Protein AF-A0A0L0N4B7-F1 (afdb_monomer)

Foldseek 3Di:
DVVQVVVQVVVVVVVPPDDFKDKHKDQDFDKFFQWAADPDPPPDPTDTPAMATARIFIFIGGPPDDRVPTDTAATEHEAQADCVVPVVVVCVRVVSVVNRCCQRHVPHYNDDDPDFKGKYWYWYHHNPDIDIDIDIDGPVVNVCSHDPDPDDD

Solvent-accessible surface area (backbone atoms only — not comparable to full-atom values): 8872 Å² total; per-residue (Å²): 116,69,65,58,56,51,53,38,55,55,46,59,70,64,58,81,75,56,96,67,53,46,76,43,68,40,73,54,62,54,74,30,35,27,58,46,53,82,84,72,87,61,99,63,79,72,48,71,77,45,74,28,68,38,57,15,30,32,29,44,21,54,74,91,56,59,71,88,75,29,46,58,27,31,40,29,40,76,40,96,46,59,56,86,82,48,46,71,63,51,51,52,50,56,49,44,38,51,51,9,38,42,64,64,49,63,88,55,39,67,53,90,47,76,86,66,40,38,36,44,44,39,40,34,36,27,63,92,45,79,47,82,45,76,50,75,48,42,61,67,60,61,46,45,60,60,58,78,82,85,85,87,132

Structure (mmCIF, N/CA/C/O backbone):
data_AF-A0A0L0N4B7-F1
#
_entry.id   AF-A0A0L0N4B7-F1
#
loop_
_atom_site.group_PDB
_atom_site.id
_atom_site.type_symbol
_atom_site.label_atom_id
_atom_site.label_alt_id
_atom_site.label_comp_id
_atom_site.label_asym_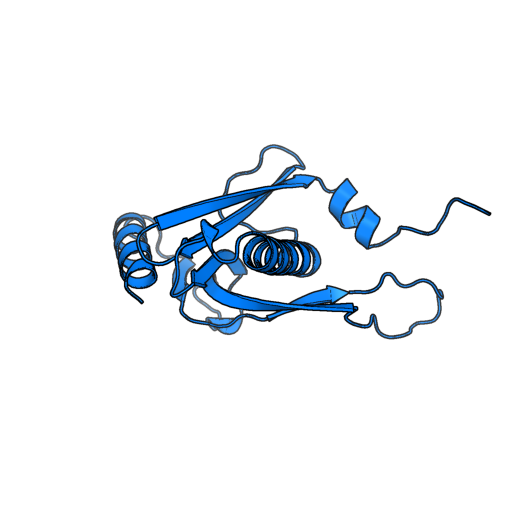id
_atom_site.label_entity_id
_atom_site.label_seq_id
_atom_site.pdbx_PDB_ins_code
_atom_site.Cartn_x
_atom_site.Cartn_y
_atom_site.Cartn_z
_atom_site.occupancy
_atom_site.B_iso_or_equiv
_atom_site.auth_seq_id
_atom_site.auth_comp_id
_atom_site.auth_asym_id
_atom_site.auth_atom_id
_atom_site.pdbx_PDB_model_num
ATOM 1 N N . MET A 1 1 ? -7.894 -12.274 -8.542 1.00 58.81 1 MET A N 1
ATOM 2 C CA . MET A 1 1 ? -9.176 -12.687 -7.914 1.00 58.81 1 MET A CA 1
ATOM 3 C C . MET A 1 1 ? -8.968 -13.596 -6.701 1.00 58.81 1 MET A C 1
ATOM 5 O O . MET A 1 1 ? -9.528 -13.290 -5.659 1.00 58.81 1 MET A O 1
ATOM 9 N N . SER A 1 2 ? -8.154 -14.658 -6.774 1.00 72.62 2 SER A N 1
ATOM 10 C CA . SER A 1 2 ? -7.994 -15.618 -5.660 1.00 72.62 2 SER A CA 1
ATOM 11 C C . SER A 1 2 ? -7.472 -15.011 -4.347 1.00 72.62 2 SER A C 1
ATOM 13 O O . SER A 1 2 ? -7.940 -15.392 -3.279 1.00 72.62 2 SER A O 1
ATOM 15 N N . THR A 1 3 ? -6.570 -14.025 -4.403 1.00 78.06 3 THR A N 1
ATOM 16 C CA . THR A 1 3 ? -5.998 -13.406 -3.189 1.00 78.06 3 THR A CA 1
ATOM 17 C C . THR A 1 3 ? -7.010 -12.599 -2.384 1.00 78.06 3 THR A C 1
ATOM 19 O O . THR A 1 3 ? -6.989 -12.669 -1.163 1.00 78.06 3 THR A O 1
ATOM 22 N N . ILE A 1 4 ? -7.949 -11.893 -3.023 1.00 77.50 4 ILE A N 1
ATOM 23 C CA . ILE A 1 4 ? -8.997 -11.160 -2.288 1.00 77.50 4 ILE A CA 1
ATOM 24 C C . ILE A 1 4 ? -9.887 -12.125 -1.515 1.00 77.50 4 ILE A C 1
ATOM 26 O O . ILE A 1 4 ? -10.171 -11.872 -0.351 1.00 77.50 4 ILE A O 1
ATOM 30 N N . LEU A 1 5 ? -10.283 -13.245 -2.125 1.00 75.50 5 LEU A N 1
ATOM 31 C CA . LEU A 1 5 ? -11.106 -14.251 -1.452 1.00 75.50 5 LEU A CA 1
ATOM 32 C C . LEU A 1 5 ? -10.363 -14.888 -0.270 1.00 75.50 5 LEU A C 1
ATOM 34 O O . LEU A 1 5 ? -10.950 -15.072 0.794 1.00 75.50 5 LEU A O 1
ATOM 38 N N . LEU A 1 6 ? -9.062 -15.162 -0.426 1.00 80.00 6 LEU A N 1
ATOM 39 C CA . LEU A 1 6 ? -8.210 -15.628 0.669 1.00 80.00 6 LEU A CA 1
ATOM 40 C C . LEU A 1 6 ? -8.157 -14.603 1.813 1.00 80.00 6 LEU A C 1
ATOM 42 O O . LEU A 1 6 ? -8.392 -14.952 2.968 1.00 80.00 6 LEU A O 1
ATOM 46 N N . LEU A 1 7 ? -7.888 -13.335 1.493 1.00 80.50 7 LEU A N 1
ATOM 47 C CA . LEU A 1 7 ? -7.800 -12.251 2.473 1.00 80.50 7 LEU A CA 1
ATOM 48 C C . LEU A 1 7 ? -9.144 -12.002 3.176 1.00 80.50 7 LEU A C 1
ATOM 50 O O . LEU A 1 7 ? -9.172 -11.839 4.394 1.00 80.50 7 LEU A O 1
ATOM 54 N N . GLN A 1 8 ? -10.261 -12.047 2.443 1.00 77.94 8 GLN A N 1
ATOM 55 C CA . GLN A 1 8 ? -11.610 -11.995 3.012 1.00 77.94 8 GLN A CA 1
ATOM 56 C C . GLN A 1 8 ? -11.857 -13.164 3.969 1.00 77.94 8 GLN A C 1
ATOM 58 O O . GLN A 1 8 ? -12.325 -12.939 5.083 1.00 77.94 8 GLN A O 1
ATOM 63 N N . GLY A 1 9 ? -11.497 -14.391 3.578 1.00 68.19 9 GLY A N 1
ATOM 64 C CA . GLY A 1 9 ? -11.613 -15.576 4.431 1.00 68.19 9 GLY A CA 1
ATOM 65 C C . GLY A 1 9 ? -10.831 -15.444 5.740 1.00 68.19 9 GLY A C 1
ATOM 66 O O . GLY A 1 9 ? -11.366 -15.729 6.812 1.00 68.19 9 GLY A O 1
ATOM 67 N N . ILE A 1 10 ? -9.599 -14.928 5.678 1.00 71.00 10 ILE A N 1
ATOM 68 C CA . ILE A 1 10 ? -8.779 -14.650 6.868 1.00 71.00 10 ILE A CA 1
ATOM 69 C C . ILE A 1 10 ? -9.445 -13.581 7.752 1.00 71.00 10 ILE A C 1
ATOM 71 O O . ILE A 1 10 ? -9.529 -13.744 8.970 1.00 71.00 10 ILE A O 1
ATOM 75 N N . SER A 1 11 ? -9.971 -12.505 7.160 1.00 66.31 11 SER A N 1
ATOM 76 C CA . SER A 1 11 ? -10.638 -11.427 7.903 1.00 66.31 11 SER A CA 1
ATOM 77 C C . SER A 1 11 ? -11.968 -11.845 8.540 1.00 66.31 11 SER A C 1
ATOM 79 O O . SER A 1 11 ? -12.299 -11.348 9.616 1.00 66.31 11 SER A O 1
ATOM 81 N N . LEU A 1 12 ? -12.719 -12.774 7.939 1.00 60.91 12 LEU A N 1
ATOM 82 C CA . LEU A 1 12 ? -13.949 -13.324 8.526 1.00 60.91 12 LEU A CA 1
ATOM 83 C C . LEU A 1 12 ? -13.674 -14.107 9.818 1.00 60.91 12 LEU A C 1
ATOM 85 O O . LEU A 1 12 ? -14.456 -14.006 10.759 1.00 60.91 12 LEU A O 1
ATOM 89 N N . SER A 1 13 ? -12.535 -14.802 9.901 1.00 53.56 13 SER A N 1
ATOM 90 C CA . SER A 1 13 ? -12.084 -15.468 11.133 1.00 53.56 13 SER A CA 1
ATOM 91 C C . SER A 1 13 ? -11.787 -14.464 12.263 1.00 53.56 13 SER A C 1
ATOM 93 O O . SER A 1 13 ? -12.076 -14.719 13.429 1.00 53.56 13 SER A O 1
ATOM 95 N N . ALA A 1 14 ? -11.293 -13.268 11.920 1.00 51.00 14 ALA A N 1
ATOM 96 C CA . ALA A 1 14 ? -10.985 -12.203 12.881 1.00 51.00 14 ALA A CA 1
ATOM 97 C C . ALA A 1 14 ? -12.208 -11.359 13.309 1.00 51.00 14 ALA A C 1
ATOM 99 O O . ALA A 1 14 ? -12.211 -10.773 14.393 1.00 51.00 14 ALA A O 1
ATOM 100 N N . LYS A 1 15 ? -13.269 -11.300 12.489 1.00 49.72 15 LYS A N 1
ATOM 101 C CA . LYS A 1 15 ? -14.503 -10.529 12.754 1.00 49.72 15 LYS A CA 1
ATOM 102 C C . LYS A 1 15 ? -15.399 -11.085 13.863 1.00 49.72 15 LYS A C 1
ATOM 104 O O . LYS A 1 15 ? -16.371 -10.427 14.223 1.00 49.72 15 LYS A O 1
ATOM 109 N N . ALA A 1 16 ? -15.071 -12.229 14.459 1.00 50.16 16 ALA A N 1
ATOM 110 C CA . ALA A 1 16 ? -15.819 -12.770 15.594 1.00 50.16 16 ALA A CA 1
ATOM 111 C C . ALA A 1 16 ? -15.766 -11.888 16.871 1.00 50.16 16 ALA A C 1
ATOM 113 O O . ALA A 1 16 ? -16.377 -12.250 17.872 1.00 50.16 16 ALA A O 1
ATOM 114 N N . VAL A 1 17 ? -15.051 -10.748 16.869 1.00 47.81 17 VAL A N 1
ATOM 115 C CA . VAL A 1 17 ? -14.624 -10.062 18.107 1.00 47.81 17 VAL A CA 1
ATOM 116 C C . VAL A 1 17 ? -15.165 -8.628 18.319 1.00 47.81 17 VAL A C 1
ATOM 118 O O . VAL A 1 17 ? -15.048 -8.122 19.430 1.00 47.81 17 VAL A O 1
ATOM 121 N N . SER A 1 18 ? -15.824 -7.940 17.371 1.00 51.50 18 SER A N 1
ATOM 122 C CA . SER A 1 18 ? -16.384 -6.594 17.671 1.00 51.50 18 SER A CA 1
ATOM 123 C C . SER A 1 18 ? -17.423 -6.085 16.660 1.00 51.50 18 SER A C 1
ATOM 125 O O . SER A 1 18 ? -17.121 -5.895 15.488 1.00 51.50 18 SER A O 1
ATOM 127 N N . ALA A 1 19 ? -18.643 -5.795 17.127 1.00 57.69 19 ALA A N 1
ATOM 128 C CA . ALA A 1 19 ? -19.812 -5.425 16.312 1.00 57.69 19 ALA A CA 1
ATOM 129 C C . ALA A 1 19 ? -19.943 -3.921 15.959 1.00 57.69 19 ALA A C 1
ATOM 131 O O . ALA A 1 19 ? -21.001 -3.485 15.503 1.00 57.69 19 ALA A O 1
ATOM 132 N N . ARG A 1 20 ? -18.917 -3.092 16.206 1.00 61.91 20 ARG A N 1
ATOM 133 C CA . ARG A 1 20 ? -19.006 -1.621 16.036 1.00 61.91 20 ARG A CA 1
ATOM 134 C C . ARG A 1 20 ? -18.383 -1.070 14.752 1.00 61.91 20 ARG A C 1
ATOM 136 O O . ARG A 1 20 ? -18.577 0.106 14.452 1.00 61.91 20 ARG A O 1
ATOM 143 N N . GLU A 1 21 ? -17.631 -1.883 14.018 1.00 70.88 21 GLU A N 1
ATOM 144 C CA . GLU A 1 21 ? -16.955 -1.478 12.784 1.00 70.88 21 GLU A CA 1
ATOM 145 C C . GLU A 1 21 ? -16.887 -2.665 11.818 1.00 70.88 21 GLU A C 1
ATOM 147 O O . GLU A 1 21 ? -16.625 -3.796 12.230 1.00 70.88 21 GLU A O 1
ATOM 152 N N . ALA A 1 22 ? -17.115 -2.409 10.530 1.00 79.44 22 ALA A N 1
ATOM 153 C CA . ALA A 1 22 ? -16.996 -3.410 9.477 1.00 79.44 22 ALA A CA 1
ATOM 154 C C . ALA A 1 22 ? -15.629 -3.294 8.791 1.00 79.44 22 ALA A C 1
ATOM 156 O O . ALA A 1 22 ? -15.197 -2.201 8.431 1.00 79.44 22 ALA A O 1
ATOM 157 N N . TYR A 1 23 ? -14.954 -4.430 8.611 1.00 84.38 23 TYR A N 1
ATOM 158 C CA . TYR A 1 23 ? -13.635 -4.525 7.979 1.00 84.38 23 TYR A CA 1
ATOM 159 C C . TYR A 1 23 ? -13.712 -5.359 6.705 1.00 84.38 23 TYR A C 1
ATOM 161 O O . TYR A 1 23 ? -13.839 -6.575 6.791 1.00 84.38 23 TYR A O 1
ATOM 169 N N . ASP A 1 24 ? -13.631 -4.756 5.529 1.00 85.69 24 ASP A N 1
ATOM 170 C CA . ASP A 1 24 ? -13.874 -5.482 4.282 1.00 85.69 24 ASP A CA 1
ATOM 171 C C . ASP A 1 24 ? -12.743 -5.285 3.284 1.00 85.69 24 ASP A C 1
ATOM 173 O O . ASP A 1 24 ? -12.369 -4.163 2.948 1.00 85.69 24 ASP A O 1
ATOM 177 N N . TRP A 1 25 ? -12.203 -6.400 2.795 1.00 88.12 25 TRP A N 1
ATOM 178 C CA . TRP A 1 25 ? -11.392 -6.395 1.585 1.00 88.12 25 TRP A CA 1
ATOM 179 C C . TRP A 1 25 ? -12.316 -6.220 0.389 1.00 88.12 25 TRP A C 1
ATOM 181 O O . TRP A 1 25 ? -13.268 -6.983 0.215 1.00 88.12 25 TRP A O 1
ATOM 191 N N . THR A 1 26 ? -12.028 -5.225 -0.437 1.00 86.69 26 THR A N 1
ATOM 192 C CA . THR A 1 26 ? -12.853 -4.861 -1.589 1.00 86.69 26 THR A CA 1
ATOM 193 C C . THR A 1 26 ? -12.015 -4.832 -2.863 1.00 86.69 26 THR A C 1
ATOM 195 O O . THR A 1 26 ? -10.809 -4.586 -2.818 1.00 86.69 26 THR A O 1
ATOM 198 N N . ILE A 1 27 ? -12.680 -5.028 -4.003 1.00 89.12 27 ILE A N 1
ATOM 199 C CA . ILE A 1 27 ? -12.135 -4.782 -5.351 1.00 89.12 27 ILE A CA 1
ATOM 200 C C . ILE A 1 27 ? -12.266 -3.305 -5.762 1.00 89.12 27 ILE A C 1
ATOM 202 O O . ILE A 1 27 ? -12.262 -2.979 -6.946 1.00 89.12 27 ILE A O 1
ATOM 206 N N . LEU A 1 28 ? -12.498 -2.399 -4.804 1.00 87.75 28 LEU A N 1
ATOM 207 C CA . LEU A 1 28 ? -12.655 -0.988 -5.118 1.00 87.75 28 LEU A CA 1
ATOM 208 C C . LEU A 1 28 ? -11.319 -0.438 -5.617 1.00 87.75 28 LEU A C 1
ATOM 210 O O . LEU A 1 28 ? -10.348 -0.377 -4.859 1.00 87.75 28 LEU A O 1
ATOM 214 N N . HIS A 1 29 ? -11.317 0.037 -6.861 1.00 90.25 29 HIS A N 1
ATOM 215 C CA . HIS A 1 29 ? -10.185 0.730 -7.466 1.00 90.25 29 HIS A CA 1
ATOM 216 C C . HIS A 1 29 ? -10.049 2.156 -6.920 1.00 90.25 29 HIS A C 1
ATOM 218 O O . HIS A 1 29 ? -10.348 3.145 -7.599 1.00 90.25 29 HIS A O 1
ATOM 224 N N . LYS A 1 30 ? -9.654 2.271 -5.649 1.00 91.38 30 LYS A N 1
ATOM 225 C CA . LYS A 1 30 ? -9.557 3.556 -4.956 1.00 91.38 30 LYS A CA 1
ATOM 226 C C . LYS A 1 30 ? -8.421 4.383 -5.554 1.00 91.38 30 LYS A C 1
ATOM 228 O O . LYS A 1 30 ? -7.308 3.896 -5.736 1.00 91.38 30 LYS A O 1
ATOM 233 N N . GLN A 1 31 ? -8.716 5.643 -5.877 1.00 93.75 31 GLN A N 1
ATOM 234 C CA . GLN A 1 31 ? -7.729 6.581 -6.402 1.00 93.75 31 GLN A CA 1
ATOM 235 C C . GLN A 1 31 ? -7.154 7.440 -5.277 1.00 93.75 31 GLN A C 1
ATOM 237 O O . GLN A 1 31 ? -7.897 8.116 -4.567 1.00 93.75 31 GLN A O 1
ATOM 242 N N . PHE A 1 32 ? -5.831 7.480 -5.190 1.00 93.69 32 PHE A N 1
ATOM 243 C CA . PHE A 1 32 ? -5.079 8.374 -4.318 1.00 93.69 32 PHE A CA 1
ATOM 244 C C . PHE A 1 32 ? -4.347 9.431 -5.140 1.00 93.69 32 PHE A C 1
ATOM 246 O O . PHE A 1 32 ? -4.121 9.258 -6.345 1.00 93.69 32 PHE A O 1
ATOM 253 N N . LYS A 1 33 ? -3.989 10.546 -4.502 1.00 92.62 33 LYS A N 1
ATOM 254 C CA . LYS A 1 33 ? -3.318 11.670 -5.162 1.00 92.62 33 LYS A CA 1
ATOM 255 C C . LYS A 1 33 ? -2.192 12.222 -4.295 1.00 92.62 33 LYS A C 1
ATOM 257 O O . LYS A 1 33 ? -2.345 12.347 -3.086 1.00 92.62 33 LYS A O 1
ATOM 262 N N . VAL A 1 34 ? -1.092 12.599 -4.938 1.00 89.50 34 VAL A N 1
ATOM 263 C CA . VAL A 1 34 ? -0.074 13.474 -4.349 1.00 89.50 34 VAL A CA 1
ATOM 264 C C . VAL A 1 34 ? -0.420 14.901 -4.742 1.00 89.50 34 VAL A C 1
ATOM 266 O O . VAL A 1 34 ? -0.563 15.201 -5.930 1.00 89.50 34 VAL A O 1
ATOM 269 N N . MET A 1 35 ? -0.582 15.773 -3.753 1.00 82.81 35 MET A N 1
ATOM 270 C CA . MET A 1 35 ? -0.942 17.175 -3.965 1.00 82.81 35 MET A CA 1
ATOM 2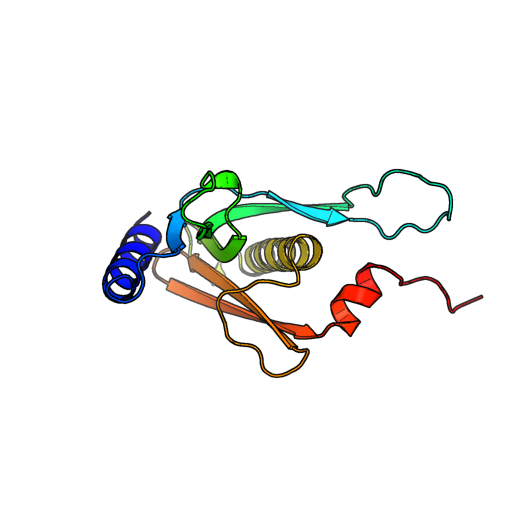71 C C . MET A 1 35 ? 0.313 18.049 -3.970 1.00 82.81 35 MET A C 1
ATOM 273 O O . MET A 1 35 ? 1.212 17.829 -3.165 1.00 82.81 35 MET A O 1
ATOM 277 N N . GLN A 1 36 ? 0.369 19.048 -4.852 1.00 74.56 36 GLN A N 1
ATOM 278 C CA . GLN A 1 36 ? 1.458 20.023 -4.857 1.00 74.56 36 GLN A CA 1
ATOM 279 C C . GLN A 1 36 ? 1.418 20.860 -3.562 1.00 74.56 36 GLN A C 1
ATOM 281 O O . GLN A 1 36 ? 0.320 21.274 -3.158 1.00 74.56 36 GLN A O 1
ATOM 286 N N . PRO A 1 37 ? 2.572 21.138 -2.925 1.00 64.06 37 PRO A N 1
ATOM 287 C CA . PRO A 1 37 ? 2.648 22.111 -1.843 1.00 64.06 37 PRO A CA 1
ATOM 288 C C . PRO A 1 37 ? 2.243 23.493 -2.364 1.00 64.06 37 PRO A C 1
ATOM 290 O O . PRO A 1 37 ? 2.609 23.878 -3.476 1.00 64.06 37 PRO A O 1
ATOM 293 N N . ASP A 1 38 ? 1.491 24.251 -1.569 1.00 62.03 38 ASP A N 1
ATOM 294 C CA . ASP A 1 38 ? 1.187 25.641 -1.908 1.00 62.03 38 ASP A CA 1
ATOM 295 C C . ASP A 1 38 ? 2.485 26.451 -1.827 1.00 62.03 38 ASP A C 1
ATOM 297 O O . ASP A 1 38 ? 3.072 26.597 -0.757 1.00 62.03 38 ASP A O 1
ATOM 301 N N . THR A 1 39 ? 2.978 26.891 -2.982 1.00 57.78 39 THR A N 1
ATOM 302 C CA . THR A 1 39 ? 4.255 27.612 -3.093 1.00 57.78 39 THR A CA 1
ATOM 303 C C . THR A 1 39 ? 4.035 29.125 -3.217 1.00 57.78 39 THR A C 1
ATOM 305 O O . THR A 1 39 ? 4.991 29.889 -3.150 1.00 57.78 39 THR A O 1
ATOM 308 N N . SER A 1 40 ? 2.790 29.576 -3.403 1.00 56.38 40 SER A N 1
ATOM 309 C CA . SER A 1 40 ? 2.486 30.947 -3.836 1.00 56.38 40 SER A CA 1
ATOM 310 C C . SER A 1 40 ? 1.841 31.832 -2.773 1.00 56.38 40 SER A C 1
ATOM 312 O O . SER A 1 40 ? 1.795 33.040 -2.973 1.00 56.38 40 SER A O 1
ATOM 314 N N . GLY A 1 41 ? 1.318 31.289 -1.668 1.00 55.41 41 GLY A N 1
ATOM 315 C CA . GLY A 1 41 ? 0.630 32.088 -0.638 1.00 55.41 41 GLY A CA 1
ATOM 316 C C . GLY A 1 41 ? -0.685 32.738 -1.104 1.00 55.41 41 GLY A C 1
ATOM 317 O O . GLY A 1 41 ? -1.462 33.224 -0.285 1.00 55.41 41 GLY A O 1
ATOM 318 N N . GLU A 1 42 ? -0.974 32.713 -2.404 1.00 57.12 42 GLU A N 1
ATOM 319 C CA . GLU A 1 42 ? -2.302 32.908 -2.963 1.00 57.12 42 GLU A CA 1
ATOM 320 C C . GLU A 1 42 ? -3.137 31.648 -2.742 1.00 57.12 42 GLU A C 1
ATOM 322 O O . GLU A 1 42 ? -2.648 30.535 -2.927 1.00 57.12 42 GLU A O 1
ATOM 327 N N . ILE A 1 43 ? -4.419 31.833 -2.406 1.00 56.22 43 ILE A N 1
ATOM 328 C CA . ILE A 1 43 ? -5.442 30.787 -2.251 1.00 56.22 43 ILE A CA 1
ATOM 329 C C . ILE A 1 43 ? -5.718 30.146 -3.625 1.00 56.22 43 ILE A C 1
ATOM 331 O O . ILE A 1 43 ? -6.792 30.285 -4.208 1.00 56.22 43 ILE A O 1
ATOM 335 N N . THR A 1 44 ? -4.729 29.469 -4.195 1.00 55.66 44 THR A N 1
ATOM 336 C CA . THR A 1 44 ? -4.881 28.678 -5.406 1.00 55.66 44 THR A CA 1
ATOM 337 C C . THR A 1 44 ? -5.048 27.226 -4.989 1.00 55.66 44 THR A C 1
ATOM 339 O O . THR A 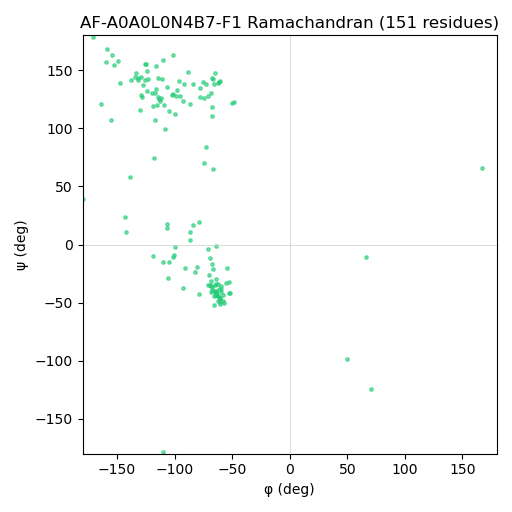1 44 ? -4.320 26.669 -4.171 1.00 55.66 44 THR A O 1
ATOM 342 N N . THR A 1 45 ? -6.110 26.609 -5.494 1.00 59.97 45 THR A N 1
ATOM 343 C CA . THR A 1 45 ? -6.474 25.221 -5.209 1.00 59.97 45 THR A CA 1
ATOM 344 C C . THR A 1 45 ? -5.274 24.293 -5.419 1.00 59.97 45 THR A C 1
ATOM 346 O O . THR A 1 45 ? -4.757 24.232 -6.538 1.00 59.97 45 THR A O 1
ATOM 349 N N . ARG A 1 46 ? -4.857 23.548 -4.379 1.00 67.19 46 ARG A N 1
ATOM 350 C CA . ARG A 1 46 ? -3.793 22.531 -4.482 1.00 67.19 46 ARG A CA 1
ATOM 351 C C . ARG A 1 46 ? -4.055 21.634 -5.692 1.00 67.19 46 ARG A C 1
ATOM 353 O O . ARG A 1 46 ? -5.120 21.018 -5.785 1.00 67.19 46 ARG A O 1
ATOM 360 N N . ARG A 1 47 ? -3.098 21.552 -6.618 1.00 77.75 47 ARG A N 1
ATOM 361 C CA . ARG A 1 47 ? -3.219 20.715 -7.819 1.00 77.75 47 ARG A CA 1
ATOM 362 C C . ARG A 1 47 ? -2.629 19.327 -7.561 1.00 77.75 47 ARG A C 1
ATOM 364 O O . ARG A 1 47 ? -1.577 19.233 -6.931 1.00 77.75 47 ARG A O 1
ATOM 371 N N . PRO A 1 48 ? -3.275 18.243 -8.018 1.00 81.81 48 PRO A N 1
ATOM 372 C CA . PRO A 1 48 ? -2.680 16.917 -7.953 1.00 81.81 48 PRO A CA 1
ATOM 373 C C . PRO A 1 48 ? -1.522 16.814 -8.955 1.00 81.81 48 PRO A C 1
ATOM 375 O O . PRO A 1 48 ? -1.703 17.109 -10.135 1.00 81.81 48 PRO A O 1
ATOM 378 N N . VAL A 1 49 ? -0.350 16.388 -8.487 1.00 86.81 49 VAL A N 1
ATOM 379 C CA . VAL A 1 49 ? 0.855 16.186 -9.315 1.00 86.81 49 VAL A CA 1
ATOM 380 C C . VAL A 1 49 ? 0.935 14.742 -9.804 1.00 86.81 49 VAL A C 1
ATOM 382 O O . VAL A 1 49 ? 1.319 14.483 -10.940 1.00 86.81 49 VAL A O 1
ATOM 385 N N . ILE A 1 50 ? 0.537 13.795 -8.952 1.00 87.38 50 ILE A N 1
ATOM 386 C CA . ILE A 1 50 ? 0.519 12.360 -9.253 1.00 87.38 50 ILE A CA 1
ATOM 387 C C . ILE A 1 50 ? -0.817 11.794 -8.784 1.00 87.38 50 ILE A C 1
ATOM 389 O O . ILE A 1 50 ? -1.348 12.200 -7.750 1.00 87.38 50 ILE A O 1
ATOM 393 N N . SER A 1 51 ? -1.358 10.834 -9.529 1.00 92.75 51 SER A N 1
ATOM 394 C CA . SER A 1 51 ? -2.467 10.008 -9.059 1.00 92.75 51 SER A CA 1
ATOM 395 C C . SER A 1 51 ? -2.173 8.541 -9.306 1.00 92.75 51 SER A C 1
ATOM 397 O O . SER A 1 51 ? -1.616 8.202 -10.349 1.00 92.75 51 SER A O 1
ATOM 399 N N . ALA A 1 52 ? -2.599 7.696 -8.379 1.00 94.38 52 ALA A N 1
ATOM 400 C CA . ALA A 1 52 ? -2.443 6.255 -8.463 1.00 94.38 52 ALA A CA 1
ATOM 401 C C . ALA A 1 52 ? -3.767 5.575 -8.104 1.00 94.38 52 ALA A C 1
ATOM 403 O O . ALA A 1 52 ? -4.543 6.110 -7.309 1.00 94.38 52 ALA A O 1
ATOM 404 N N . ARG A 1 53 ? -4.046 4.429 -8.722 1.00 94.94 53 ARG A N 1
ATOM 405 C CA . ARG A 1 53 ? -5.219 3.595 -8.436 1.00 94.94 53 ARG A CA 1
ATOM 406 C C . ARG A 1 53 ? -4.733 2.211 -8.063 1.00 94.94 53 ARG A C 1
ATOM 408 O O . ARG A 1 53 ? -3.792 1.749 -8.686 1.00 94.94 53 ARG A O 1
ATOM 415 N N . THR A 1 54 ? -5.398 1.591 -7.102 1.00 94.81 54 THR A N 1
ATOM 416 C CA . THR A 1 54 ? -5.079 0.236 -6.646 1.00 94.81 54 THR A CA 1
ATOM 417 C C . THR A 1 54 ? -6.066 -0.771 -7.238 1.00 94.81 54 THR A C 1
ATOM 419 O O . THR A 1 54 ? -7.149 -0.386 -7.688 1.00 94.81 54 THR A O 1
ATOM 422 N N . ASP A 1 55 ? -5.735 -2.059 -7.223 1.00 94.81 55 ASP A N 1
ATOM 423 C CA . ASP A 1 55 ? -6.667 -3.135 -7.607 1.00 94.81 55 ASP A CA 1
ATOM 424 C C . ASP A 1 55 ? -7.649 -3.530 -6.495 1.00 94.81 55 ASP A C 1
ATOM 426 O O . ASP A 1 55 ? -8.697 -4.133 -6.741 1.00 94.81 55 ASP A O 1
ATOM 430 N N . GLY A 1 56 ? -7.326 -3.187 -5.252 1.00 93.25 56 GLY A N 1
ATOM 431 C CA . GLY A 1 56 ? -8.218 -3.371 -4.118 1.00 93.25 56 GLY A CA 1
ATOM 432 C C . GLY A 1 56 ? -7.700 -2.707 -2.854 1.00 93.25 56 GLY A C 1
ATOM 433 O O . GLY A 1 56 ? -6.622 -2.106 -2.826 1.00 93.25 56 GLY A O 1
ATOM 434 N N . CYS A 1 57 ? -8.484 -2.804 -1.786 1.00 93.50 57 CYS A N 1
ATOM 435 C CA . CYS A 1 57 ? -8.084 -2.310 -0.473 1.00 93.50 57 CYS A CA 1
ATOM 436 C C . CYS A 1 57 ? -8.879 -2.948 0.668 1.00 93.50 57 CYS A C 1
ATOM 438 O O . CYS A 1 57 ? -10.004 -3.416 0.478 1.00 93.50 57 CYS A O 1
ATOM 440 N N . LEU A 1 58 ? -8.289 -2.930 1.864 1.00 92.56 58 LEU A N 1
ATOM 441 C CA . LEU A 1 58 ? -8.982 -3.186 3.121 1.00 92.56 58 LEU A CA 1
ATOM 442 C C . LEU A 1 58 ? -9.584 -1.877 3.622 1.00 92.56 58 LEU A C 1
ATOM 444 O O . LEU A 1 58 ? -8.853 -0.916 3.882 1.00 92.56 58 LEU A O 1
ATOM 448 N N . LEU A 1 59 ? -10.901 -1.858 3.787 1.00 89.94 59 LEU A N 1
ATOM 449 C CA . LEU A 1 59 ? -11.639 -0.724 4.324 1.00 89.94 59 LEU A CA 1
ATOM 450 C C . LEU A 1 59 ? -12.104 -1.007 5.748 1.00 89.94 59 LEU A C 1
ATOM 452 O O . LEU A 1 59 ? -12.650 -2.070 6.028 1.00 89.94 59 LEU A O 1
ATOM 456 N N . GLN A 1 60 ? -11.940 -0.019 6.621 1.00 88.00 60 GLN A N 1
ATOM 457 C CA . GLN A 1 60 ? -12.645 0.075 7.893 1.00 88.00 60 GLN A CA 1
ATOM 458 C C . GLN A 1 60 ? -13.809 1.047 7.722 1.00 88.00 60 GLN A C 1
ATOM 460 O O . GLN A 1 60 ? -13.607 2.253 7.545 1.00 88.00 60 GLN A O 1
ATOM 465 N N . THR A 1 61 ? -15.027 0.526 7.795 1.00 84.88 61 THR A N 1
ATOM 466 C CA . THR A 1 61 ? -16.259 1.303 7.665 1.00 84.88 61 THR A CA 1
ATOM 467 C C . THR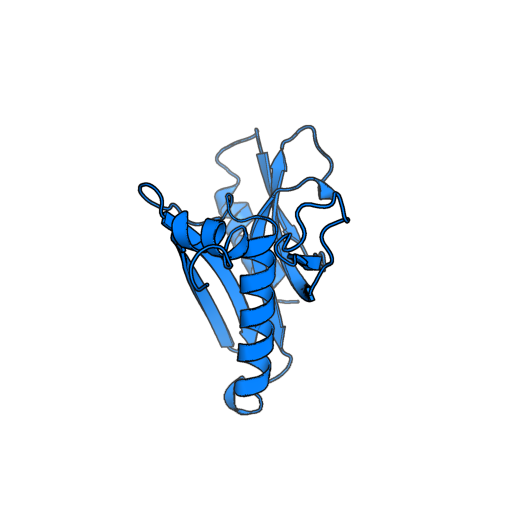 A 1 61 ? -16.948 1.385 9.028 1.00 84.88 61 THR A C 1
ATOM 469 O O . THR A 1 61 ? -17.309 0.350 9.595 1.00 84.88 61 THR A O 1
ATOM 472 N N . PRO A 1 62 ? -17.152 2.593 9.584 1.00 79.50 62 PRO A N 1
ATOM 473 C CA . PRO A 1 62 ? -17.980 2.761 10.776 1.00 79.50 62 PRO A CA 1
ATOM 474 C C . PRO A 1 62 ? -19.414 2.286 10.507 1.00 79.50 62 PRO A C 1
ATOM 476 O O . PRO A 1 62 ? -19.950 2.595 9.445 1.00 79.50 62 PRO A O 1
ATOM 479 N N . SER A 1 63 ? -20.069 1.622 11.469 1.00 71.88 63 SER A N 1
ATOM 480 C CA . SER A 1 63 ? -21.391 0.983 11.272 1.00 71.88 63 SER A CA 1
ATOM 481 C C . SER A 1 63 ? -22.504 1.892 10.734 1.00 71.88 63 SER A C 1
ATOM 483 O O . SER A 1 63 ? -23.483 1.396 10.191 1.00 71.88 63 SER A O 1
ATOM 485 N N . ASN A 1 64 ? -22.360 3.214 10.864 1.00 74.38 64 ASN A N 1
ATOM 486 C CA . ASN A 1 64 ? -23.362 4.204 10.457 1.00 74.38 64 ASN A CA 1
ATOM 487 C C . ASN A 1 64 ? -22.973 4.979 9.184 1.00 74.38 64 ASN A C 1
ATOM 489 O O . ASN A 1 64 ? -23.527 6.048 8.927 1.00 74.38 64 ASN A O 1
ATOM 493 N N . LYS A 1 65 ? -21.977 4.514 8.422 1.00 75.06 65 LYS A N 1
ATOM 494 C CA . LYS A 1 65 ? -21.515 5.184 7.199 1.00 75.06 65 LYS A CA 1
ATOM 495 C C . LYS A 1 65 ? -21.552 4.257 5.993 1.00 75.06 65 LYS A C 1
ATOM 497 O O . LYS A 1 65 ? -21.458 3.041 6.119 1.00 75.06 65 LYS A O 1
ATOM 502 N N . LEU A 1 66 ? -21.656 4.867 4.814 1.00 73.94 66 LEU A N 1
ATOM 503 C CA . LEU A 1 66 ? -21.518 4.158 3.547 1.00 73.94 66 LEU A CA 1
ATOM 504 C C . LEU A 1 66 ? -20.085 3.608 3.394 1.00 73.94 66 LEU A C 1
ATOM 506 O O . LEU A 1 66 ? -19.144 4.278 3.837 1.00 73.94 66 LEU A O 1
ATOM 510 N N . PRO A 1 67 ? -19.895 2.457 2.718 1.00 65.81 67 PRO A N 1
ATOM 511 C CA . PRO A 1 67 ? -18.575 1.857 2.477 1.00 65.81 67 PRO A CA 1
ATOM 512 C C . PRO A 1 67 ? -17.561 2.812 1.835 1.00 65.81 67 PRO A C 1
ATOM 514 O O . PRO A 1 67 ? -16.372 2.764 2.130 1.00 65.81 67 PRO A O 1
ATOM 517 N N . GLU A 1 68 ? -18.035 3.739 1.003 1.00 69.94 68 GLU A N 1
ATOM 518 C CA . GLU A 1 68 ? -17.210 4.742 0.317 1.00 69.94 68 GLU A CA 1
ATOM 519 C C . GLU A 1 68 ? -16.567 5.758 1.274 1.00 69.94 68 GLU A C 1
ATOM 521 O O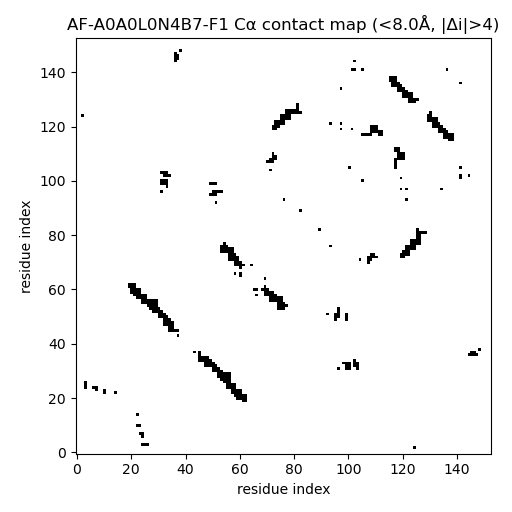 . GLU A 1 68 ? -15.552 6.371 0.957 1.00 69.94 68 GLU A O 1
ATOM 526 N N . SER A 1 69 ? -17.134 5.915 2.474 1.00 75.94 69 SER A N 1
ATOM 527 C CA . SER A 1 69 ? -16.559 6.718 3.562 1.00 75.94 69 SER A CA 1
ATOM 528 C C . SER A 1 69 ? -15.573 5.929 4.432 1.00 75.94 69 SER A C 1
ATOM 530 O O . SER A 1 69 ? -15.123 6.441 5.463 1.00 75.94 69 SER A O 1
ATOM 532 N N . GLY A 1 70 ? -15.2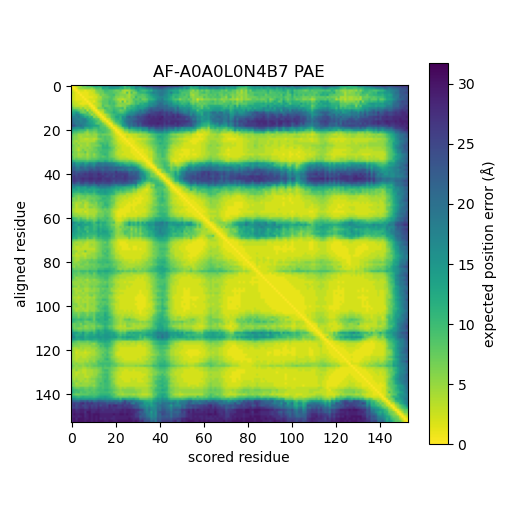90 4.676 4.070 1.00 82.19 70 GLY A N 1
ATOM 533 C CA . GLY A 1 70 ? -14.378 3.799 4.785 1.00 82.19 70 GLY A CA 1
ATOM 534 C C . GLY A 1 70 ? -12.934 4.295 4.720 1.00 82.19 70 GLY A C 1
ATOM 535 O O . GLY A 1 70 ? -12.458 4.803 3.700 1.00 82.19 70 GLY A O 1
ATOM 536 N N . ARG A 1 71 ? -12.218 4.131 5.832 1.00 89.44 71 ARG A N 1
ATOM 537 C CA . ARG A 1 71 ? -10.781 4.412 5.904 1.00 89.44 71 ARG A CA 1
ATOM 538 C C . ARG A 1 71 ? -10.021 3.264 5.267 1.00 89.44 71 ARG A C 1
ATOM 540 O O . ARG A 1 71 ? -10.305 2.106 5.573 1.00 89.44 71 ARG A O 1
ATOM 547 N N . THR A 1 72 ? -9.038 3.569 4.428 1.00 93.19 72 THR A N 1
ATOM 548 C CA . THR A 1 72 ? -8.164 2.530 3.884 1.00 93.19 72 THR A CA 1
ATOM 549 C C . THR A 1 72 ? -7.144 2.123 4.939 1.00 93.19 72 THR A C 1
ATOM 551 O O . THR A 1 72 ? -6.448 2.969 5.491 1.00 93.19 72 THR A O 1
ATOM 554 N N . LEU A 1 73 ? -7.055 0.824 5.221 1.00 93.50 73 LEU A N 1
ATOM 555 C CA . LEU A 1 73 ? -6.096 0.259 6.174 1.00 93.50 73 LEU A CA 1
ATOM 556 C C . LEU A 1 73 ? -4.940 -0.479 5.491 1.00 93.50 73 LEU A C 1
ATOM 558 O O . LEU A 1 73 ? -3.837 -0.529 6.033 1.00 93.50 73 LEU A O 1
ATOM 562 N N . ALA A 1 74 ? -5.184 -1.036 4.310 1.00 95.06 74 ALA A N 1
ATOM 563 C CA . ALA A 1 74 ? -4.195 -1.687 3.458 1.00 95.06 74 ALA A CA 1
ATOM 564 C C . ALA A 1 74 ? -4.639 -1.575 1.998 1.00 95.06 74 ALA A C 1
ATOM 566 O O . ALA A 1 74 ? -5.839 -1.483 1.727 1.00 95.06 74 ALA A O 1
ATOM 567 N N . ILE A 1 75 ? -3.689 -1.614 1.072 1.00 96.38 75 ILE A N 1
ATOM 568 C CA . ILE A 1 75 ? -3.961 -1.630 -0.369 1.00 96.38 75 ILE A CA 1
ATOM 569 C C . ILE A 1 75 ? -3.468 -2.935 -0.991 1.00 96.38 75 ILE A C 1
ATOM 571 O O . ILE A 1 75 ? -2.584 -3.600 -0.445 1.00 96.38 75 ILE A O 1
ATOM 575 N N . LEU A 1 76 ? -4.093 -3.319 -2.098 1.00 96.44 76 LEU A N 1
ATOM 576 C CA . LEU A 1 76 ? -3.807 -4.547 -2.824 1.00 96.44 76 LEU A CA 1
ATOM 577 C C . LEU A 1 76 ? -3.559 -4.229 -4.296 1.00 96.44 76 LEU A C 1
ATOM 579 O O . LEU A 1 76 ? -4.339 -3.488 -4.891 1.00 96.44 76 LEU A O 1
ATOM 583 N N . GLU A 1 77 ? -2.543 -4.868 -4.866 1.00 95.88 77 GLU A N 1
ATOM 584 C CA . GLU A 1 77 ? -2.218 -4.799 -6.288 1.00 95.88 77 GLU A CA 1
ATOM 585 C C . GLU A 1 77 ? -2.044 -6.207 -6.881 1.00 95.88 77 GLU A C 1
ATOM 587 O O . GLU A 1 77 ? -1.566 -7.126 -6.208 1.00 95.88 77 GLU A O 1
ATOM 592 N N . VAL A 1 78 ? -2.454 -6.418 -8.134 1.00 94.19 78 VAL A N 1
ATOM 593 C CA . VAL A 1 78 ? -2.380 -7.725 -8.800 1.00 94.19 78 VAL A CA 1
ATOM 594 C C . VAL A 1 78 ? -1.700 -7.602 -10.162 1.00 94.19 78 VAL A C 1
ATOM 596 O O . VAL A 1 78 ? -2.099 -6.829 -11.031 1.00 94.19 78 VAL A O 1
ATOM 599 N N . LYS A 1 79 ? -0.690 -8.441 -10.405 1.00 92.94 79 LYS A N 1
ATOM 600 C CA . LYS A 1 79 ? -0.008 -8.559 -11.697 1.00 92.94 79 LYS A CA 1
ATOM 601 C C . LYS A 1 79 ? -0.198 -9.964 -12.275 1.00 92.94 79 LYS A C 1
ATOM 603 O O . LYS A 1 79 ? 0.072 -10.954 -11.597 1.00 92.94 79 LYS A O 1
ATOM 608 N N . PRO A 1 80 ? -0.609 -10.099 -13.551 1.00 92.38 80 PRO A N 1
ATOM 609 C CA . PRO A 1 80 ? -0.820 -11.404 -14.183 1.00 92.38 80 PRO A CA 1
ATOM 610 C C . PRO A 1 80 ? 0.491 -12.075 -14.643 1.00 92.38 80 PRO A C 1
ATOM 612 O O . PRO A 1 80 ? 0.475 -12.932 -15.522 1.00 92.38 80 PRO A O 1
ATOM 615 N N . TYR A 1 81 ? 1.643 -11.662 -14.113 1.00 92.56 81 TYR A N 1
ATOM 616 C CA . TYR A 1 81 ? 2.969 -12.140 -14.506 1.00 92.56 81 TYR A CA 1
ATOM 617 C C . TYR A 1 81 ? 3.930 -12.095 -13.318 1.00 92.56 81 TYR A C 1
ATOM 619 O O . TYR A 1 81 ? 3.740 -11.313 -12.389 1.00 92.56 81 TYR A O 1
ATOM 627 N N . ARG A 1 82 ? 5.000 -12.894 -13.385 1.00 93.44 82 ARG A N 1
ATOM 628 C CA . ARG A 1 82 ? 6.059 -12.906 -12.366 1.00 93.44 82 ARG A CA 1
ATOM 629 C C . ARG A 1 82 ? 6.865 -11.611 -12.358 1.00 93.44 82 ARG A C 1
ATOM 631 O O . ARG A 1 82 ? 7.195 -11.063 -13.423 1.00 93.44 82 ARG A O 1
ATOM 638 N N . ARG A 1 83 ? 7.265 -11.181 -11.155 1.00 94.25 83 ARG A N 1
ATOM 639 C CA . ARG A 1 83 ? 7.971 -9.915 -10.899 1.00 94.25 83 ARG A CA 1
ATOM 640 C C . ARG A 1 83 ? 9.217 -9.731 -11.753 1.00 94.25 83 ARG A C 1
ATOM 642 O O . ARG A 1 83 ? 9.434 -8.635 -12.269 1.00 94.25 83 ARG A O 1
ATOM 649 N N . GLN A 1 84 ? 10.023 -10.786 -11.929 1.00 93.62 84 GLN A N 1
ATOM 650 C CA . GLN A 1 84 ? 11.340 -10.690 -12.579 1.00 93.62 84 GLN A CA 1
ATOM 651 C C . GLN A 1 84 ? 11.264 -10.060 -13.978 1.00 93.62 84 GLN A C 1
ATOM 653 O O . GLN A 1 84 ? 12.157 -9.313 -14.365 1.00 93.62 84 GLN A O 1
ATOM 658 N N . SER A 1 85 ? 10.168 -10.296 -14.704 1.00 90.88 85 SER A N 1
ATOM 659 C CA . SER A 1 85 ? 9.979 -9.802 -16.072 1.00 90.88 85 SER A CA 1
ATOM 660 C C . SER A 1 85 ? 9.777 -8.284 -16.181 1.00 90.88 85 SER A C 1
ATOM 662 O O . SER A 1 85 ? 10.068 -7.703 -17.224 1.00 90.88 85 SER A O 1
ATOM 664 N N . LYS A 1 86 ? 9.260 -7.629 -15.131 1.00 93.75 86 LYS A N 1
ATOM 665 C CA . LYS A 1 86 ? 8.846 -6.210 -15.160 1.00 93.75 86 LYS A CA 1
ATOM 666 C C . LYS A 1 86 ? 9.150 -5.462 -13.861 1.00 93.75 86 LYS A C 1
ATOM 668 O O . LYS A 1 86 ? 8.525 -4.443 -13.566 1.00 93.75 86 LYS A O 1
ATOM 673 N N . ALA A 1 87 ? 10.121 -5.944 -13.087 1.00 94.44 87 ALA A N 1
ATOM 674 C CA . ALA A 1 87 ? 10.380 -5.469 -11.731 1.00 94.44 87 ALA A CA 1
ATOM 675 C C . ALA A 1 87 ? 10.538 -3.937 -11.603 1.00 94.44 87 ALA A C 1
ATOM 677 O O . ALA A 1 87 ? 9.975 -3.383 -10.659 1.00 94.44 87 ALA A O 1
ATOM 678 N N . PRO A 1 88 ? 11.230 -3.217 -12.516 1.00 96.25 88 PRO A N 1
ATOM 679 C CA . PRO A 1 88 ? 11.321 -1.758 -12.429 1.00 96.25 88 PRO A CA 1
ATOM 680 C C . PRO A 1 88 ? 9.961 -1.057 -12.537 1.00 96.25 88 PRO A C 1
ATOM 682 O O . PRO A 1 88 ? 9.659 -0.187 -11.726 1.00 96.25 88 PRO A O 1
ATOM 685 N N . ALA A 1 89 ? 9.122 -1.467 -13.493 1.00 95.44 89 ALA A N 1
ATOM 686 C CA . ALA A 1 89 ? 7.805 -0.872 -13.703 1.00 95.44 89 ALA A CA 1
ATOM 687 C C . ALA A 1 89 ? 6.850 -1.178 -12.540 1.00 95.44 89 ALA A C 1
ATOM 689 O O . ALA A 1 89 ? 6.141 -0.285 -12.085 1.00 95.44 89 ALA A O 1
ATOM 690 N N . ILE A 1 90 ? 6.884 -2.413 -12.024 1.00 95.50 90 ILE A N 1
ATOM 691 C CA . ILE A 1 90 ? 6.083 -2.822 -10.861 1.00 95.50 90 ILE A CA 1
ATOM 692 C C . ILE A 1 90 ? 6.453 -1.976 -9.640 1.00 95.50 90 ILE A C 1
ATOM 694 O O . ILE A 1 90 ? 5.580 -1.358 -9.044 1.00 95.50 90 ILE A O 1
ATOM 698 N N . ARG A 1 91 ? 7.749 -1.871 -9.314 1.00 95.44 91 ARG A N 1
ATOM 699 C CA . ARG A 1 91 ? 8.206 -1.072 -8.166 1.00 95.44 91 ARG A CA 1
ATOM 700 C C . ARG A 1 91 ? 7.855 0.406 -8.300 1.00 95.44 91 ARG A C 1
ATOM 702 O O . ARG A 1 91 ? 7.518 1.037 -7.305 1.00 95.44 91 ARG A O 1
ATOM 709 N N . MET A 1 92 ? 7.942 0.959 -9.510 1.00 95.19 92 MET A N 1
ATOM 710 C CA . MET A 1 92 ? 7.561 2.348 -9.763 1.00 95.19 92 MET A CA 1
ATOM 711 C C . MET A 1 92 ? 6.065 2.567 -9.513 1.00 95.19 92 MET A C 1
ATOM 713 O O . MET A 1 92 ? 5.698 3.547 -8.870 1.00 95.19 92 MET A O 1
ATOM 717 N N . GLN A 1 93 ? 5.214 1.649 -9.980 1.00 95.06 93 GLN A N 1
ATOM 718 C CA . GLN A 1 93 ? 3.774 1.733 -9.759 1.00 95.06 93 GLN A CA 1
ATOM 719 C C . GLN A 1 93 ? 3.418 1.578 -8.271 1.00 95.06 93 GLN A C 1
ATOM 721 O O . GLN A 1 93 ? 2.774 2.460 -7.710 1.00 95.06 93 GLN A O 1
ATOM 726 N N . GLU A 1 94 ? 3.900 0.518 -7.617 1.00 96.25 94 GLU A N 1
ATOM 727 C CA . GLU A 1 94 ? 3.647 0.252 -6.191 1.00 96.25 94 GLU A CA 1
ATOM 728 C C . GLU A 1 94 ? 4.160 1.396 -5.300 1.00 96.25 94 GLU A C 1
ATOM 730 O O . GLU A 1 94 ? 3.512 1.797 -4.333 1.00 96.25 94 GLU A O 1
ATOM 735 N N . GLY A 1 95 ? 5.317 1.970 -5.647 1.00 95.50 95 GLY A N 1
ATOM 736 C CA . GLY A 1 95 ? 5.860 3.145 -4.971 1.00 95.50 95 GLY A CA 1
ATOM 737 C C . GLY A 1 95 ? 4.977 4.383 -5.141 1.00 95.50 95 GLY A C 1
ATOM 738 O O . GLY A 1 95 ? 4.747 5.104 -4.171 1.00 95.50 95 GLY A O 1
ATOM 739 N N . ALA A 1 96 ? 4.443 4.615 -6.344 1.00 95.06 96 ALA A N 1
ATOM 740 C CA . ALA A 1 96 ? 3.528 5.725 -6.607 1.00 95.06 96 ALA A CA 1
ATOM 741 C C . ALA A 1 96 ? 2.194 5.569 -5.859 1.00 95.06 96 ALA A C 1
ATOM 743 O O . ALA A 1 96 ? 1.685 6.548 -5.315 1.00 95.06 96 ALA A O 1
ATOM 744 N N . GLU A 1 97 ? 1.649 4.353 -5.785 1.00 96.62 97 GLU A N 1
ATOM 745 C CA . GLU A 1 97 ? 0.456 4.033 -4.989 1.00 96.62 97 GLU A CA 1
ATOM 746 C C . GLU A 1 97 ? 0.683 4.302 -3.506 1.00 96.62 97 GLU A C 1
ATOM 748 O O . GLU A 1 97 ? -0.124 4.984 -2.871 1.00 96.62 97 GLU A O 1
ATOM 753 N N . MET A 1 98 ? 1.814 3.838 -2.969 1.00 95.75 98 MET A N 1
ATOM 754 C CA . MET A 1 98 ? 2.176 4.066 -1.575 1.00 95.75 98 MET A CA 1
ATOM 755 C C . MET A 1 98 ? 2.342 5.559 -1.268 1.00 95.75 98 MET A C 1
ATOM 757 O O . MET A 1 98 ? 1.751 6.058 -0.312 1.00 95.75 98 MET A O 1
ATOM 761 N N . ALA A 1 99 ? 3.096 6.291 -2.093 1.00 93.44 99 ALA A N 1
ATOM 762 C CA . ALA A 1 99 ? 3.318 7.726 -1.911 1.00 93.44 99 ALA A CA 1
ATOM 763 C C . ALA A 1 99 ? 2.007 8.524 -2.004 1.00 93.44 99 ALA A C 1
ATOM 765 O O . ALA A 1 99 ? 1.730 9.380 -1.162 1.00 93.44 99 ALA A O 1
ATOM 766 N N . ALA A 1 100 ? 1.159 8.212 -2.988 1.00 94.31 100 ALA A N 1
ATOM 767 C CA . ALA A 1 100 ? -0.141 8.853 -3.142 1.00 94.31 100 ALA A CA 1
ATOM 768 C C . ALA A 1 100 ? -1.070 8.555 -1.957 1.00 94.31 100 ALA A C 1
ATOM 770 O O . ALA A 1 100 ? -1.754 9.462 -1.471 1.00 94.31 100 ALA A O 1
ATOM 771 N N . TRP A 1 101 ? -1.082 7.314 -1.462 1.00 94.50 101 TRP A N 1
ATOM 772 C CA . TRP A 1 101 ? -1.880 6.942 -0.297 1.00 94.50 101 TRP A CA 1
ATOM 773 C C . TRP A 1 101 ? -1.394 7.649 0.970 1.00 94.50 101 TRP A C 1
ATOM 775 O O . TRP A 1 101 ? -2.218 8.209 1.693 1.00 94.50 101 TRP A O 1
ATOM 785 N N . ILE A 1 102 ? -0.079 7.714 1.206 1.00 92.69 102 ILE A N 1
ATOM 786 C CA . ILE A 1 102 ? 0.489 8.477 2.326 1.00 92.69 102 ILE A CA 1
ATOM 787 C C . ILE A 1 102 ? 0.076 9.949 2.225 1.00 92.69 102 ILE A C 1
ATOM 789 O O . ILE A 1 102 ? -0.459 10.488 3.188 1.00 92.69 102 ILE A O 1
ATOM 793 N N . SER A 1 103 ? 0.230 10.580 1.059 1.00 90.50 103 SER A N 1
ATOM 794 C CA . SER A 1 103 ? -0.147 11.986 0.860 1.00 90.50 103 SER A CA 1
ATOM 795 C C . SER A 1 103 ? -1.639 12.245 1.132 1.00 90.50 103 SER A C 1
ATOM 797 O O . SER A 1 103 ? -1.992 13.230 1.782 1.00 90.50 103 SER A O 1
ATOM 799 N N . THR A 1 104 ? -2.522 11.338 0.694 1.00 89.25 104 THR A N 1
ATOM 800 C CA . THR A 1 104 ? -3.982 11.494 0.838 1.00 89.25 104 THR A CA 1
ATOM 801 C C . THR A 1 104 ? -4.474 11.161 2.256 1.00 89.25 104 THR A C 1
ATOM 803 O O . THR A 1 104 ? -5.321 11.866 2.801 1.00 89.25 104 THR A O 1
ATOM 806 N N . GLU A 1 105 ? -3.963 10.088 2.866 1.00 89.56 105 GLU A N 1
ATOM 807 C CA . GLU A 1 105 ? -4.479 9.498 4.110 1.00 89.56 105 GLU A CA 1
ATOM 808 C C . GLU A 1 105 ? -3.337 9.066 5.053 1.00 89.56 105 GLU A C 1
ATOM 810 O O . GLU A 1 105 ? -3.238 7.909 5.457 1.00 89.56 105 GLU A O 1
ATOM 815 N N . HIS A 1 106 ? -2.455 9.986 5.452 1.00 86.25 106 HIS A N 1
ATOM 816 C CA . HIS A 1 106 ? -1.252 9.685 6.252 1.00 86.25 106 HIS A CA 1
ATOM 817 C C . HIS A 1 106 ? -1.495 9.213 7.699 1.00 86.25 106 HIS A C 1
ATOM 819 O O . HIS A 1 106 ? -0.593 8.620 8.295 1.00 86.25 106 HIS A O 1
ATOM 825 N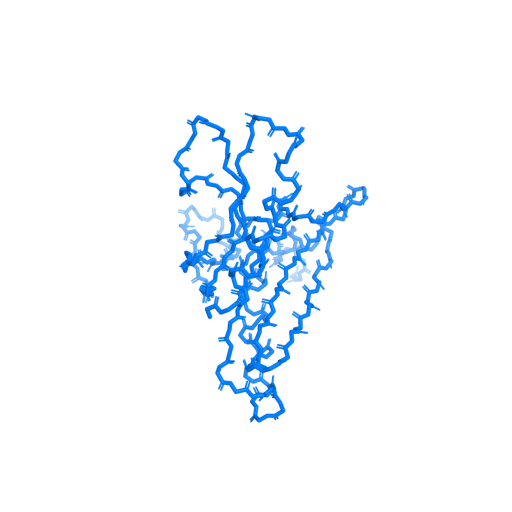 N . ALA A 1 107 ? -2.687 9.409 8.272 1.00 84.25 107 ALA A N 1
ATOM 826 C CA . ALA A 1 107 ? -2.944 9.137 9.69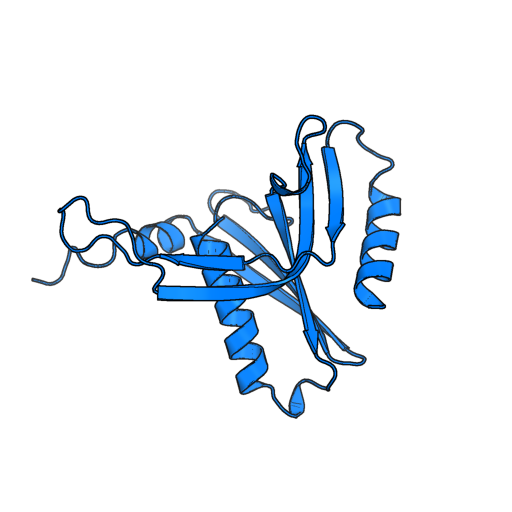3 1.00 84.25 107 ALA A CA 1
ATOM 827 C C . ALA A 1 107 ? -3.443 7.711 10.014 1.00 84.25 107 ALA A C 1
ATOM 829 O O . ALA A 1 107 ? -3.315 7.278 11.156 1.00 84.25 107 ALA A O 1
ATOM 830 N N . PHE A 1 108 ? -3.988 6.969 9.041 1.00 83.06 108 PHE A N 1
ATOM 831 C CA . PHE A 1 108 ? -4.665 5.682 9.277 1.00 83.06 108 PHE A CA 1
ATOM 832 C C . PHE A 1 108 ? -4.068 4.525 8.468 1.00 83.06 108 PHE A C 1
ATOM 834 O O . PHE A 1 108 ? -3.894 4.638 7.261 1.00 83.06 108 PHE A O 1
ATOM 841 N N . GLY A 1 109 ? -3.799 3.395 9.120 1.00 87.25 109 GLY A N 1
ATOM 842 C CA . GLY A 1 109 ? -3.320 2.165 8.486 1.00 87.25 109 GLY A CA 1
ATOM 843 C C . GLY A 1 109 ? -3.597 0.945 9.365 1.00 87.25 109 GLY A C 1
ATOM 844 O O . GLY A 1 109 ? -3.967 1.096 10.527 1.00 87.25 109 GLY A O 1
ATOM 845 N N . LEU A 1 110 ? -3.437 -0.260 8.811 1.00 87.31 110 LEU A N 1
ATOM 846 C CA . LEU A 1 110 ? -3.721 -1.520 9.509 1.00 87.31 110 LEU A CA 1
ATOM 847 C C . LEU A 1 110 ? -2.759 -1.785 10.671 1.00 87.31 110 LEU A C 1
ATOM 849 O O . LEU A 1 110 ? -3.150 -2.337 11.696 1.00 87.31 110 LEU A O 1
ATOM 853 N N . LEU A 1 111 ? -1.480 -1.465 10.476 1.00 85.62 111 LEU A N 1
ATOM 854 C CA . LEU A 1 111 ? -0.431 -1.883 11.393 1.00 85.62 111 LEU A CA 1
ATOM 855 C C . LEU A 1 111 ? -0.316 -0.919 12.577 1.00 85.62 111 LEU A C 1
ATOM 857 O O . LEU A 1 111 ? -0.317 0.298 12.367 1.00 85.62 111 LEU A O 1
ATOM 861 N N . PRO A 1 112 ? -0.142 -1.438 13.807 1.00 77.81 112 PRO A N 1
ATOM 862 C CA . PRO A 1 112 ? 0.138 -0.597 14.954 1.00 77.81 112 PRO A CA 1
ATOM 863 C C . PRO A 1 112 ? 1.471 0.118 14.739 1.00 77.81 112 PRO A C 1
ATOM 865 O O . PRO A 1 112 ? 2.455 -0.465 14.262 1.00 77.81 112 PRO A O 1
ATOM 868 N N . ALA A 1 113 ? 1.498 1.387 15.119 1.00 74.25 113 ALA A N 1
ATOM 869 C CA . ALA A 1 113 ? 2.678 2.215 15.005 1.00 74.25 113 ALA A CA 1
ATOM 870 C C . ALA A 1 113 ? 2.931 2.906 16.356 1.00 74.25 113 ALA A C 1
ATOM 872 O O . ALA A 1 113 ? 2.065 3.635 16.846 1.00 74.25 113 ALA A O 1
ATOM 873 N N . PRO A 1 114 ? 4.058 2.615 17.028 1.00 76.25 114 PRO A N 1
ATOM 874 C CA . PRO A 1 114 ? 4.360 3.206 18.323 1.00 76.25 114 PRO A CA 1
ATOM 875 C C . PRO A 1 114 ? 4.757 4.683 18.174 1.00 76.25 114 PRO A C 1
ATOM 877 O O . PRO A 1 114 ? 5.536 5.055 17.297 1.00 76.25 114 PRO A O 1
ATOM 880 N N . GLY A 1 115 ? 4.255 5.536 19.069 1.00 81.38 115 GLY A N 1
ATOM 881 C CA . GLY A 1 115 ? 4.631 6.950 19.125 1.00 81.38 115 GLY A CA 1
ATOM 882 C C . GLY A 1 115 ? 4.100 7.777 17.947 1.00 81.38 115 GLY A C 1
ATOM 883 O O . GLY A 1 115 ? 2.895 7.850 17.735 1.00 81.38 115 GLY A O 1
ATOM 884 N N . LYS A 1 116 ? 5.005 8.456 17.225 1.00 82.56 116 LYS A N 1
ATOM 885 C CA . LYS A 1 116 ? 4.700 9.332 16.069 1.00 82.56 116 LYS A CA 1
ATOM 886 C C . LYS A 1 116 ? 5.096 8.713 14.721 1.00 82.56 116 LYS A C 1
ATOM 888 O O . LYS A 1 116 ? 5.267 9.434 13.739 1.00 82.56 116 LYS A O 1
ATOM 893 N N . ILE A 1 117 ? 5.293 7.399 14.706 1.00 89.62 117 ILE A N 1
ATOM 894 C CA . ILE A 1 117 ? 5.551 6.626 13.496 1.00 89.62 117 ILE A CA 1
ATOM 895 C C . ILE A 1 117 ? 4.199 6.206 12.913 1.00 89.62 117 ILE A C 1
ATOM 897 O O . ILE A 1 117 ? 3.242 5.977 13.647 1.00 89.62 117 ILE A O 1
ATOM 901 N N . TYR A 1 118 ? 4.124 6.096 11.596 1.00 91.62 118 TYR A N 1
ATOM 902 C CA . TYR A 1 118 ? 2.998 5.574 10.838 1.00 91.62 118 TYR A CA 1
ATOM 903 C C . TYR A 1 118 ? 3.484 4.426 9.956 1.00 91.62 118 TYR A C 1
ATOM 905 O O . TYR A 1 118 ? 4.632 4.414 9.508 1.00 91.62 118 TYR A O 1
ATOM 913 N N . ARG A 1 119 ? 2.599 3.459 9.692 1.00 93.25 119 ARG A N 1
ATOM 914 C CA . ARG A 1 119 ? 2.895 2.313 8.826 1.00 93.25 119 ARG A CA 1
ATOM 915 C C . ARG A 1 119 ? 1.808 2.074 7.796 1.00 93.25 119 ARG A C 1
ATOM 917 O O . ARG A 1 119 ? 0.617 2.194 8.097 1.00 93.25 119 ARG A O 1
ATOM 924 N N . ARG A 1 120 ? 2.210 1.701 6.585 1.00 94.94 120 ARG A N 1
ATOM 925 C CA . ARG A 1 120 ? 1.310 1.349 5.482 1.00 94.94 120 ARG A CA 1
ATOM 926 C C . ARG A 1 120 ? 1.653 -0.019 4.937 1.00 94.94 120 ARG A C 1
ATOM 928 O O . ARG A 1 120 ? 2.823 -0.379 4.857 1.00 94.94 120 ARG A O 1
ATOM 935 N N . LEU A 1 121 ? 0.607 -0.762 4.597 1.00 96.06 121 LEU A N 1
ATOM 936 C CA . LEU A 1 121 ? 0.691 -2.116 4.077 1.00 96.06 121 LEU A CA 1
ATOM 937 C C . LEU A 1 121 ? 0.166 -2.134 2.644 1.00 96.06 121 LEU A C 1
ATOM 939 O O . LEU A 1 121 ? -1.005 -1.827 2.411 1.00 96.06 121 LEU A O 1
ATOM 943 N N . LEU A 1 122 ? 1.029 -2.538 1.720 1.00 97.12 122 LEU A N 1
ATOM 944 C CA . LEU A 1 122 ? 0.666 -2.905 0.358 1.00 97.12 122 LEU A CA 1
ATOM 945 C C . LEU A 1 122 ? 0.932 -4.402 0.199 1.00 97.12 122 LEU A C 1
ATOM 947 O O . LEU A 1 122 ? 2.030 -4.882 0.487 1.00 97.12 122 LEU A O 1
ATOM 951 N N . ILE A 1 123 ? -0.093 -5.136 -0.216 1.00 96.44 123 ILE A N 1
ATOM 952 C CA . ILE A 1 123 ? 0.016 -6.544 -0.595 1.00 96.44 123 ILE A CA 1
ATOM 953 C C . ILE A 1 123 ? 0.006 -6.595 -2.121 1.00 96.44 123 ILE A C 1
ATOM 955 O O . ILE A 1 123 ? -0.897 -6.036 -2.737 1.00 96.44 123 ILE A O 1
ATOM 959 N N . SER A 1 124 ? 0.971 -7.274 -2.729 1.00 95.94 124 SER A N 1
ATOM 960 C CA . SER A 1 124 ? 0.974 -7.515 -4.174 1.00 95.94 124 SER A CA 1
ATOM 961 C C . SER A 1 124 ? 0.875 -8.997 -4.458 1.00 95.94 124 SER A 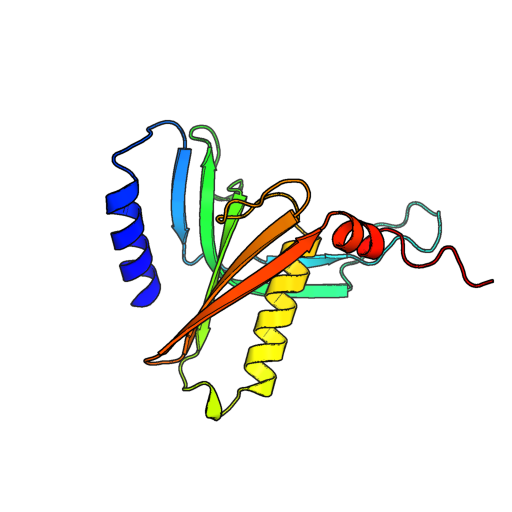C 1
ATOM 963 O O . SER A 1 124 ? 1.607 -9.785 -3.864 1.00 95.94 124 SER A O 1
ATOM 965 N N . GLN A 1 125 ? 0.005 -9.381 -5.383 1.00 94.94 125 GLN A N 1
ATOM 966 C CA . GLN A 1 125 ? 0.010 -10.721 -5.957 1.00 94.94 125 GLN A CA 1
ATOM 967 C C . GLN A 1 125 ? 0.594 -10.665 -7.369 1.00 94.94 125 GLN A C 1
ATOM 969 O O . GLN A 1 125 ? -0.048 -10.141 -8.279 1.00 94.94 125 GLN A O 1
ATOM 974 N N . ASP A 1 126 ? 1.742 -11.302 -7.572 1.00 94.75 126 ASP A N 1
ATOM 975 C CA . ASP A 1 126 ? 2.363 -11.462 -8.884 1.00 94.75 126 ASP A CA 1
ATOM 976 C C . ASP A 1 126 ? 2.228 -12.923 -9.310 1.00 94.75 126 ASP A C 1
ATOM 978 O O . ASP A 1 126 ? 2.996 -13.774 -8.872 1.00 94.75 126 ASP A O 1
ATOM 982 N N . LEU A 1 127 ? 1.249 -13.225 -10.166 1.00 90.44 127 LEU A N 1
ATOM 983 C CA . LEU A 1 127 ? 0.915 -14.590 -10.588 1.00 90.44 127 LEU A CA 1
ATOM 984 C C . LEU A 1 127 ? 0.747 -15.561 -9.391 1.00 90.44 127 LEU A C 1
ATOM 986 O O . LEU A 1 127 ? -0.328 -15.607 -8.786 1.00 90.44 127 LEU A O 1
ATOM 990 N N . ASP A 1 128 ? 1.789 -16.336 -9.084 1.00 91.19 128 ASP A N 1
ATOM 991 C CA . ASP A 1 128 ? 1.885 -17.368 -8.050 1.00 91.19 128 ASP A CA 1
ATOM 992 C C . ASP A 1 128 ? 2.589 -16.905 -6.759 1.00 91.19 128 ASP A C 1
ATOM 994 O O . ASP A 1 128 ? 2.658 -17.661 -5.791 1.00 91.19 128 ASP A O 1
ATOM 998 N N . GLU A 1 129 ? 3.068 -15.664 -6.710 1.00 93.12 129 GLU A N 1
ATOM 999 C CA . GLU A 1 129 ? 3.821 -15.107 -5.587 1.00 93.12 129 GLU A CA 1
ATOM 1000 C C . GLU A 1 129 ? 3.044 -13.978 -4.897 1.00 93.12 129 GLU A C 1
ATOM 1002 O O . GLU A 1 129 ? 2.366 -13.176 -5.541 1.00 93.12 129 GLU A O 1
ATOM 1007 N N . ILE A 1 130 ? 3.165 -13.892 -3.569 1.00 93.38 130 ILE A N 1
ATOM 1008 C CA . ILE A 1 130 ? 2.631 -12.780 -2.778 1.00 93.38 130 ILE A CA 1
ATOM 1009 C C . ILE A 1 130 ? 3.801 -12.014 -2.171 1.00 93.38 130 ILE A C 1
ATOM 1011 O O . ILE A 1 130 ? 4.647 -12.586 -1.484 1.00 93.38 130 ILE A O 1
ATOM 1015 N N . TYR A 1 131 ? 3.810 -10.707 -2.393 1.00 95.19 131 TYR A N 1
ATOM 1016 C CA . TYR A 1 131 ? 4.772 -9.771 -1.837 1.00 95.19 131 TYR A CA 1
ATOM 1017 C C . TYR A 1 131 ? 4.077 -8.874 -0.814 1.00 95.19 131 TYR A C 1
ATOM 1019 O O . TYR A 1 131 ? 2.928 -8.466 -0.988 1.00 95.19 131 TYR A O 1
ATOM 1027 N N . ILE A 1 132 ? 4.792 -8.565 0.263 1.00 95.50 132 ILE A N 1
ATOM 1028 C CA . ILE A 1 132 ? 4.328 -7.670 1.320 1.00 95.50 132 ILE A CA 1
ATOM 1029 C C . ILE A 1 132 ? 5.292 -6.494 1.381 1.00 95.50 132 ILE A C 1
ATOM 1031 O O . ILE A 1 132 ? 6.476 -6.669 1.667 1.00 95.50 132 ILE A O 1
ATOM 1035 N N . THR A 1 133 ? 4.768 -5.298 1.142 1.00 96.25 133 THR A N 1
ATOM 1036 C CA . THR A 1 133 ? 5.522 -4.048 1.201 1.00 96.25 133 THR A CA 1
ATOM 1037 C C . THR A 1 133 ? 5.034 -3.221 2.380 1.00 96.25 133 THR A C 1
ATOM 1039 O O . THR A 1 133 ? 3.841 -2.933 2.512 1.00 96.25 133 THR A O 1
ATOM 1042 N N . LEU A 1 134 ? 5.978 -2.823 3.230 1.00 95.38 134 LEU A N 1
ATOM 1043 C CA . LEU A 1 134 ? 5.739 -1.974 4.389 1.00 95.38 134 LEU A CA 1
ATOM 1044 C C . LEU A 1 134 ? 6.418 -0.626 4.174 1.00 95.38 134 LEU A C 1
ATOM 1046 O O . LEU A 1 134 ? 7.630 -0.577 3.974 1.00 95.38 134 LEU A O 1
ATOM 1050 N N . ALA A 1 135 ? 5.652 0.458 4.246 1.00 94.50 135 ALA A N 1
ATOM 1051 C CA . ALA A 1 135 ? 6.220 1.796 4.362 1.00 94.50 135 ALA A CA 1
ATOM 1052 C C . ALA A 1 135 ? 6.121 2.256 5.813 1.00 94.50 135 ALA A C 1
ATOM 1054 O O . ALA A 1 135 ? 5.047 2.185 6.411 1.00 94.50 135 ALA A O 1
ATOM 1055 N N . GLU A 1 136 ? 7.234 2.729 6.363 1.00 93.62 136 GLU A N 1
ATOM 1056 C CA . GLU A 1 136 ? 7.325 3.321 7.693 1.00 93.62 136 GLU A CA 1
ATOM 1057 C C . GLU A 1 136 ? 7.813 4.761 7.553 1.00 93.62 136 GLU A C 1
ATOM 1059 O O . GLU A 1 136 ? 8.775 5.029 6.835 1.00 93.62 136 GLU A O 1
ATOM 1064 N N . TYR A 1 137 ? 7.119 5.693 8.195 1.00 92.12 137 TYR A N 1
ATOM 1065 C CA . TYR A 1 137 ? 7.426 7.118 8.123 1.00 92.12 137 TYR A CA 1
ATOM 1066 C C . TYR A 1 137 ? 6.917 7.822 9.375 1.00 92.12 137 TYR A C 1
ATOM 1068 O O . TYR A 1 137 ? 6.083 7.291 10.104 1.00 92.12 137 TYR A O 1
ATOM 1076 N N . ASP A 1 138 ? 7.408 9.023 9.638 1.00 90.75 138 ASP A N 1
ATOM 1077 C CA . ASP A 1 138 ? 6.997 9.821 10.784 1.00 90.75 138 ASP A CA 1
ATOM 1078 C C . ASP A 1 138 ? 6.178 11.045 10.358 1.00 90.75 138 ASP A C 1
ATOM 1080 O O . ASP A 1 138 ? 5.879 11.278 9.184 1.00 90.75 138 ASP A O 1
ATOM 1084 N N . HIS A 1 139 ? 5.790 11.851 11.339 1.00 86.12 139 HIS A N 1
ATOM 1085 C CA . HIS A 1 139 ? 5.074 13.092 11.072 1.00 86.12 139 HIS A CA 1
ATOM 1086 C C . HIS A 1 139 ? 5.912 14.117 10.286 1.00 86.12 139 HIS A C 1
ATOM 1088 O O . HIS A 1 139 ? 5.350 14.903 9.525 1.00 86.12 139 HIS A O 1
ATOM 1094 N N . ALA A 1 140 ? 7.241 14.108 10.437 1.00 86.50 140 ALA A N 1
ATOM 1095 C CA . ALA A 1 140 ? 8.122 15.038 9.736 1.00 86.50 140 ALA A CA 1
ATOM 1096 C C . ALA A 1 140 ? 8.175 14.746 8.230 1.00 86.50 140 ALA A C 1
ATOM 1098 O O . ALA A 1 140 ? 8.231 15.682 7.433 1.00 86.50 140 ALA A O 1
ATOM 1099 N N . TYR A 1 141 ? 8.095 13.472 7.836 1.00 85.38 141 TYR A N 1
ATOM 1100 C CA . TYR A 1 141 ? 7.962 13.058 6.440 1.00 85.38 141 TYR A CA 1
ATOM 1101 C C . TYR A 1 141 ? 6.727 13.693 5.788 1.00 85.38 141 TYR A C 1
ATOM 1103 O O . TYR A 1 141 ? 6.835 14.376 4.774 1.00 85.38 141 TYR A O 1
ATOM 1111 N N . VAL A 1 142 ? 5.571 13.571 6.442 1.00 80.62 142 VAL A N 1
ATOM 1112 C CA . VAL A 1 142 ? 4.296 14.100 5.933 1.00 80.62 142 VAL A CA 1
ATOM 1113 C C . VAL A 1 142 ? 4.276 15.635 5.923 1.00 80.62 142 VAL A C 1
ATOM 1115 O O . VAL A 1 142 ? 3.707 16.242 5.019 1.00 80.62 142 VAL A O 1
ATOM 1118 N N . GLN A 1 143 ? 4.900 16.289 6.910 1.00 72.94 143 GLN A N 1
ATOM 1119 C CA . GLN A 1 143 ? 4.991 17.754 6.944 1.00 72.94 143 GLN A CA 1
ATOM 1120 C C . GLN A 1 143 ? 5.929 18.321 5.876 1.00 72.94 143 GLN A C 1
ATOM 1122 O O . GLN A 1 143 ? 5.641 19.389 5.335 1.00 72.94 143 GLN A O 1
ATOM 1127 N N . LYS A 1 144 ? 7.023 17.628 5.535 1.00 56.50 144 LYS A N 1
ATOM 1128 C CA . LYS A 1 144 ? 7.911 18.055 4.443 1.00 56.50 144 LYS A CA 1
ATOM 1129 C C . LYS A 1 144 ? 7.184 18.072 3.101 1.00 56.50 144 LYS A C 1
ATOM 1131 O O . LYS A 1 144 ? 7.396 19.013 2.343 1.00 56.50 144 LYS A O 1
ATOM 1136 N N . ASP A 1 145 ? 6.245 17.162 2.864 1.00 51.28 145 ASP A N 1
ATOM 1137 C CA . ASP A 1 145 ? 5.366 17.208 1.684 1.00 51.28 145 ASP A CA 1
ATOM 1138 C C . ASP A 1 145 ? 4.354 18.375 1.716 1.00 51.28 145 ASP A C 1
ATOM 1140 O O . ASP A 1 145 ? 3.722 18.685 0.708 1.00 51.28 145 ASP A O 1
ATOM 1144 N N . GLY A 1 146 ? 4.200 19.057 2.858 1.00 48.28 146 GLY A N 1
ATOM 1145 C CA . GLY A 1 146 ? 3.356 20.244 3.020 1.00 48.28 146 GLY A CA 1
ATOM 1146 C C . GLY A 1 146 ? 4.099 21.585 3.106 1.00 48.28 146 GLY A C 1
ATOM 1147 O O . GLY A 1 146 ? 3.446 22.617 2.977 1.00 48.28 146 GLY A O 1
ATOM 1148 N N . GLN A 1 147 ? 5.419 21.598 3.341 1.00 39.56 147 GLN A N 1
ATOM 1149 C CA . GLN A 1 147 ? 6.205 22.822 3.605 1.00 39.56 147 GLN A CA 1
ATOM 1150 C C . GLN A 1 147 ? 7.615 22.853 2.985 1.00 39.56 147 GLN A C 1
ATOM 1152 O O . GLN A 1 147 ? 8.414 23.738 3.304 1.00 39.56 147 GLN A O 1
ATOM 1157 N N . SER A 1 148 ? 7.977 21.927 2.098 1.00 42.47 148 SER A N 1
ATOM 1158 C CA . SER A 1 148 ? 9.274 21.994 1.414 1.00 42.47 148 SER A CA 1
ATOM 1159 C C . SER A 1 148 ? 9.285 23.115 0.367 1.00 42.47 148 SER A C 1
ATOM 1161 O O . SER A 1 148 ? 8.994 22.861 -0.787 1.00 42.47 148 SER A O 1
ATOM 1163 N N . HIS A 1 149 ? 9.563 24.357 0.799 1.00 45.94 149 HIS A N 1
ATOM 1164 C CA . HIS A 1 149 ? 10.396 25.372 0.113 1.00 45.94 149 HIS A CA 1
ATOM 1165 C C . HIS A 1 149 ? 10.515 26.701 0.902 1.00 45.94 149 HIS A C 1
ATOM 1167 O O . HIS A 1 149 ? 10.553 27.780 0.322 1.00 45.94 149 HIS A O 1
ATOM 1173 N N . LEU A 1 150 ? 10.648 26.660 2.232 1.00 43.62 150 LEU A N 1
ATOM 1174 C CA . LEU A 1 150 ? 11.091 27.826 3.015 1.00 43.62 150 LEU A CA 1
ATOM 1175 C C . LEU A 1 150 ? 12.399 27.507 3.733 1.00 43.62 150 LEU A C 1
ATOM 1177 O O . LEU A 1 150 ? 12.398 27.214 4.924 1.00 43.62 150 LEU A O 1
ATOM 1181 N N . SER A 1 151 ? 13.503 27.470 2.983 1.00 42.44 151 SER A N 1
ATOM 1182 C CA . SER A 1 151 ? 14.879 27.706 3.470 1.00 42.44 151 SER A CA 1
ATOM 1183 C C . SER A 1 151 ? 15.915 27.268 2.433 1.00 42.44 151 SER A C 1
ATOM 1185 O O . SER A 1 151 ? 16.658 26.330 2.677 1.00 42.44 151 SER A O 1
ATOM 1187 N N . GLN A 1 152 ? 15.965 27.939 1.280 1.00 39.09 152 GLN A N 1
ATOM 1188 C CA . GLN A 1 152 ? 17.223 28.332 0.625 1.00 39.09 152 GLN A CA 1
ATOM 1189 C C . GLN A 1 152 ? 16.915 29.554 -0.248 1.00 39.09 152 GLN A C 1
ATOM 1191 O O . GLN A 1 152 ? 16.223 29.440 -1.257 1.00 39.09 152 GLN A O 1
ATOM 1196 N N . GLY A 1 153 ? 17.377 30.713 0.212 1.00 35.34 153 GLY A N 1
ATOM 1197 C CA . GLY A 1 153 ? 17.226 32.034 -0.390 1.00 35.34 153 GLY A CA 1
ATOM 1198 C C . GLY A 1 153 ? 17.866 33.050 0.533 1.00 35.34 153 GLY A C 1
ATOM 1199 O O . GLY A 1 153 ? 17.326 33.196 1.651 1.00 35.34 153 GLY A O 1
#

Radius of gyration: 17.19 Å; Cα contacts (8 Å, |Δi|>4): 260; chains: 1; bounding box: 41×50×35 Å

Organism: Tolypocladium ophioglossoides (strain CBS 100239) (NCBI:txid1163406)

Secondary structure (DSSP, 8-state):
-HHHHHHHHHHHHHGGG-TTEEEEEE----EEEEEPP--SSS-PPPPEEEEEE-SEEEEEEETTS-GGGPEEEEEEEEESS-GGGTHHHHHHHHHHHHHHHHHH-TT--SS---TTEEEEEEEEEETTEEEEEEEEEEHHHHHHHHHTTSS--

Mean predicted aligned error: 8.92 Å

pLDDT: mean 81.02, std 16.17, range [35.34, 97.12]

Nearest PDB structures (foldseek):
  8w2w-assembly1_A  TM=2.658E-01  e=6.630E+00  Homo sapiens

Sequence (153 aa):
MSTILLLQGISLSAKAVSAREAYDWTILHKQFKVMQPDTSGEITTRRPVISARTDGCLLQTPSNKLPESGRTLAILEVKPYRRQSKAPAIRMQEGAEMAAWISTEHAFGLLPAPGKIYRRLLISQDLDEIYITLAEYDHAYVQKDGQSHLSQG